Protein AF-A0A2V6HWU2-F1 (afdb_monomer_lite)

Secondary structure (DSSP, 8-state):
-HHHHHHHHHHHHHTHHHHHHHHHHHHHHHHHHHHHS---SS-----S------PPPTT--HHHHHHHHHHHHHHHHHSTT-------SS--TT--

Foldseek 3Di:
DVVVVVVVVVVCVVVVVVVVVVVVVVVVVVVVVVVVDPPDPDDPDDPLDDDDDDDDDPPDDLVNQVVVQVVVVVVLVVDPSRDDDDTDGPDDPVDD

pLDDT: mean 83.56, std 9.84, range [46.03, 97.62]

Structure (mmCIF, N/CA/C/O backbone):
data_AF-A0A2V6HWU2-F1
#
_entry.id   AF-A0A2V6HWU2-F1
#
loop_
_atom_site.group_PDB
_atom_site.id
_atom_site.type_symbol
_atom_site.label_atom_id
_atom_site.label_alt_id
_atom_site.label_comp_id
_atom_site.label_asym_id
_atom_site.label_entity_id
_atom_site.label_seq_id
_atom_site.pdbx_PDB_ins_code
_atom_site.Cartn_x
_atom_site.Cartn_y
_atom_site.Cartn_z
_atom_site.occupancy
_atom_site.B_iso_or_equiv
_atom_site.auth_seq_id
_atom_site.auth_comp_id
_atom_site.auth_asym_id
_atom_site.auth_atom_id
_atom_site.pdbx_PDB_model_num
ATOM 1 N N . ALA A 1 1 ? 39.733 -2.808 -34.079 1.00 58.69 1 ALA A N 1
ATOM 2 C CA . ALA A 1 1 ? 38.632 -2.046 -33.444 1.00 58.69 1 ALA A CA 1
ATOM 3 C C . ALA A 1 1 ? 38.119 -0.898 -34.328 1.00 58.69 1 ALA A C 1
ATOM 5 O O . ALA A 1 1 ? 36.939 -0.906 -34.652 1.00 58.69 1 ALA A O 1
ATOM 6 N N . SER A 1 2 ? 38.978 0.024 -34.794 1.00 67.75 2 SER A N 1
ATOM 7 C CA . SER A 1 2 ? 38.563 1.213 -35.577 1.00 67.75 2 SER A CA 1
ATOM 8 C C . SER A 1 2 ? 37.781 0.899 -36.871 1.00 67.75 2 SER A C 1
ATOM 10 O O . SER A 1 2 ? 36.717 1.462 -37.116 1.00 67.75 2 SER A O 1
ATOM 12 N N . ASN A 1 3 ? 38.226 -0.097 -37.648 1.00 74.88 3 ASN A N 1
ATOM 13 C CA . ASN A 1 3 ? 37.571 -0.465 -38.915 1.00 74.88 3 ASN A CA 1
ATOM 14 C C . ASN A 1 3 ? 36.179 -1.102 -38.728 1.00 74.88 3 ASN A C 1
ATOM 16 O O . ASN A 1 3 ? 35.291 -0.913 -39.555 1.00 74.88 3 ASN A O 1
ATOM 20 N N . ALA A 1 4 ? 35.964 -1.835 -37.630 1.00 77.06 4 ALA A N 1
ATOM 21 C CA . ALA A 1 4 ? 34.669 -2.448 -37.324 1.00 77.06 4 ALA A CA 1
ATOM 22 C C . ALA A 1 4 ? 33.640 -1.398 -36.878 1.00 77.06 4 ALA A C 1
ATOM 24 O O . ALA A 1 4 ? 32.479 -1.453 -37.285 1.00 77.06 4 ALA A O 1
ATOM 25 N N . TYR A 1 5 ? 34.082 -0.407 -36.097 1.00 81.81 5 TYR A N 1
ATOM 26 C CA . TYR A 1 5 ? 33.264 0.738 -35.709 1.00 81.81 5 TYR A CA 1
ATOM 27 C C . TYR A 1 5 ? 32.863 1.572 -36.935 1.00 81.81 5 TYR A C 1
ATOM 29 O O . TYR A 1 5 ? 31.674 1.792 -37.157 1.00 81.81 5 TYR A O 1
ATOM 37 N N . GLY A 1 6 ? 33.824 1.928 -37.799 1.00 84.00 6 GLY A N 1
ATOM 38 C CA . GLY A 1 6 ? 33.564 2.705 -39.018 1.00 84.00 6 GLY A CA 1
ATOM 39 C C . GLY A 1 6 ? 32.591 2.023 -39.987 1.00 84.00 6 GLY A C 1
ATOM 40 O O . GLY A 1 6 ? 31.651 2.658 -40.464 1.00 84.00 6 GLY A O 1
ATOM 41 N N . ASN A 1 7 ? 32.739 0.713 -40.212 1.00 84.75 7 ASN A N 1
ATOM 42 C CA . ASN A 1 7 ? 31.802 -0.043 -41.053 1.00 84.75 7 ASN A CA 1
ATOM 43 C C . ASN A 1 7 ? 30.396 -0.140 -40.448 1.00 84.75 7 ASN A C 1
ATOM 45 O O . ASN A 1 7 ? 29.407 -0.129 -41.184 1.00 84.75 7 ASN A O 1
ATOM 49 N N . SER A 1 8 ? 30.297 -0.234 -39.121 1.00 82.75 8 SER A N 1
ATOM 50 C CA . SER A 1 8 ? 29.008 -0.284 -38.423 1.00 82.75 8 SER A CA 1
ATOM 51 C C . SER A 1 8 ? 28.294 1.062 -38.521 1.00 82.75 8 SER A C 1
ATOM 53 O O . SER A 1 8 ? 27.141 1.114 -38.941 1.00 82.75 8 SER A O 1
ATOM 55 N N . VAL A 1 9 ? 29.003 2.162 -38.256 1.00 85.31 9 VAL A N 1
ATOM 56 C CA . VAL A 1 9 ? 28.467 3.524 -38.389 1.00 85.31 9 VAL A CA 1
ATOM 57 C C . VAL A 1 9 ? 28.073 3.820 -39.839 1.00 85.31 9 VAL A C 1
ATOM 59 O O . VAL A 1 9 ? 26.966 4.292 -40.083 1.00 85.31 9 VAL A O 1
ATOM 62 N N . GLY A 1 10 ? 28.908 3.465 -40.821 1.00 85.44 10 GLY A N 1
ATOM 63 C CA . GLY A 1 10 ? 28.601 3.675 -42.241 1.00 85.44 10 GLY A CA 1
ATOM 64 C C . GLY A 1 10 ? 27.353 2.921 -42.722 1.00 85.44 10 GLY A C 1
ATOM 65 O O . GLY A 1 10 ? 26.581 3.449 -43.526 1.00 85.44 10 GLY A O 1
ATOM 66 N N . ARG A 1 11 ? 27.106 1.708 -42.205 1.00 85.62 11 ARG A N 1
ATOM 67 C CA . ARG A 1 11 ? 25.858 0.963 -42.459 1.00 85.62 11 ARG A CA 1
ATOM 68 C C . ARG A 1 11 ? 24.651 1.617 -41.798 1.00 85.62 11 ARG A C 1
ATOM 70 O O . ARG A 1 11 ? 23.608 1.713 -42.437 1.00 85.62 11 ARG A O 1
ATOM 77 N N . LEU A 1 12 ? 24.800 2.084 -40.560 1.00 83.06 12 LEU A N 1
ATOM 78 C CA . LEU A 1 12 ? 23.724 2.761 -39.840 1.00 83.06 12 LEU A CA 1
ATOM 79 C C . LEU A 1 12 ? 23.323 4.068 -40.540 1.00 83.06 12 LEU A C 1
ATOM 81 O O . LEU A 1 12 ? 22.140 4.299 -40.759 1.00 83.06 12 LEU A O 1
ATOM 85 N N . VAL A 1 13 ? 24.286 4.864 -41.011 1.00 86.81 13 VAL A N 1
ATOM 86 C CA . VAL A 1 13 ? 24.010 6.094 -41.779 1.00 86.81 13 VAL A CA 1
ATOM 87 C C . VAL A 1 13 ? 23.234 5.794 -43.065 1.00 86.81 13 VAL A C 1
ATOM 89 O O . VAL A 1 13 ? 22.312 6.523 -43.421 1.00 86.81 13 VAL A O 1
ATOM 92 N N . ARG A 1 14 ? 23.537 4.683 -43.745 1.00 89.06 14 ARG A N 1
ATOM 93 C CA . ARG A 1 14 ? 22.810 4.276 -44.959 1.00 89.06 14 ARG A CA 1
ATOM 94 C C . ARG A 1 14 ? 21.371 3.817 -44.675 1.00 89.06 14 ARG A C 1
ATOM 96 O O . ARG A 1 14 ? 20.536 3.865 -45.570 1.00 89.06 14 ARG A O 1
ATOM 103 N N . LEU A 1 15 ? 21.082 3.404 -43.440 1.00 92.31 15 LEU A N 1
ATOM 104 C CA . LEU A 1 15 ? 19.758 2.998 -42.954 1.00 92.31 15 LEU A CA 1
ATOM 105 C C . LEU A 1 15 ? 19.125 4.062 -42.039 1.00 92.31 15 LEU A C 1
ATOM 107 O O . LEU A 1 15 ? 18.218 3.746 -41.269 1.00 92.31 15 LEU A O 1
ATOM 111 N N . ALA A 1 16 ? 19.578 5.319 -42.122 1.00 89.00 16 ALA A N 1
ATOM 112 C CA . ALA A 1 16 ? 19.194 6.390 -41.202 1.00 89.00 16 ALA A CA 1
ATOM 113 C C . ALA A 1 16 ? 17.673 6.555 -41.044 1.00 89.00 16 ALA A C 1
ATOM 115 O O . ALA A 1 16 ? 17.198 6.748 -39.930 1.00 89.00 16 ALA A O 1
ATOM 116 N N . VAL A 1 17 ? 16.900 6.406 -42.127 1.00 92.62 17 VAL A N 1
ATOM 117 C CA . VAL A 1 17 ? 15.429 6.484 -42.079 1.00 92.62 17 VAL A CA 1
ATOM 118 C C . VAL A 1 17 ? 14.830 5.365 -41.220 1.00 92.62 17 VAL A C 1
ATOM 120 O O . VAL A 1 17 ? 13.967 5.624 -40.388 1.00 92.62 17 VAL A O 1
ATOM 123 N N . ILE A 1 18 ? 15.317 4.128 -41.361 1.00 94.06 18 ILE A N 1
ATOM 124 C CA . ILE A 1 18 ? 14.847 2.979 -40.570 1.00 94.06 18 ILE A CA 1
ATOM 125 C C . ILE A 1 18 ? 15.201 3.173 -39.093 1.00 94.06 18 ILE A C 1
ATOM 127 O O . ILE A 1 18 ? 14.372 2.945 -38.215 1.00 94.06 18 ILE A O 1
ATOM 131 N N . ILE A 1 19 ? 16.415 3.649 -38.814 1.00 93.75 19 ILE A N 1
ATOM 132 C CA . ILE A 1 19 ? 16.871 3.931 -37.447 1.00 93.75 19 ILE A CA 1
ATOM 133 C C . ILE A 1 19 ? 16.034 5.041 -36.810 1.00 93.75 19 ILE A C 1
ATOM 135 O O . ILE A 1 19 ? 15.696 4.941 -35.632 1.00 93.75 19 ILE A O 1
ATOM 139 N N . LEU A 1 20 ? 15.651 6.064 -37.578 1.00 94.81 20 LEU A N 1
ATOM 140 C CA . LEU A 1 20 ? 14.795 7.144 -37.095 1.00 94.81 20 LEU A CA 1
ATOM 141 C C . LEU A 1 20 ? 13.408 6.630 -36.687 1.00 94.81 20 LEU A C 1
ATOM 143 O O . LEU A 1 20 ? 12.906 7.018 -35.635 1.00 94.81 20 LEU A O 1
ATOM 147 N N . PHE A 1 21 ? 12.813 5.720 -37.465 1.00 96.44 21 PHE A N 1
ATOM 148 C CA . PHE A 1 21 ? 11.542 5.086 -37.097 1.00 96.44 21 PHE A CA 1
ATOM 149 C C . PHE A 1 21 ? 11.662 4.221 -35.842 1.00 96.44 21 PHE A C 1
ATOM 151 O O . PHE A 1 21 ? 10.793 4.286 -34.975 1.00 96.44 21 PHE A O 1
ATOM 158 N N . ILE A 1 22 ? 12.746 3.453 -35.710 1.00 95.81 22 ILE A N 1
ATOM 159 C CA . ILE A 1 22 ? 13.014 2.671 -34.495 1.00 95.81 22 ILE A CA 1
ATOM 160 C C . ILE A 1 22 ? 13.142 3.608 -33.289 1.00 95.81 22 ILE A C 1
ATOM 162 O O . ILE A 1 22 ? 12.516 3.372 -32.259 1.00 95.81 22 ILE A O 1
ATOM 166 N N . TYR A 1 23 ? 13.896 4.700 -33.424 1.00 95.69 23 TYR A N 1
ATOM 167 C CA . TYR A 1 23 ? 14.068 5.691 -32.366 1.00 95.69 23 TYR A CA 1
ATOM 168 C C . TYR A 1 23 ? 12.740 6.351 -31.969 1.00 95.69 23 TYR A C 1
ATOM 170 O O . TYR A 1 23 ? 12.415 6.417 -30.784 1.00 95.69 23 TYR A O 1
ATOM 178 N N . ALA A 1 24 ? 11.927 6.762 -32.945 1.00 97.12 24 ALA A N 1
ATOM 179 C CA . ALA A 1 24 ? 10.590 7.295 -32.695 1.00 97.12 24 ALA A CA 1
ATOM 180 C C . ALA A 1 24 ? 9.682 6.266 -31.995 1.00 97.12 24 ALA A C 1
ATOM 182 O O . ALA A 1 24 ? 8.947 6.620 -31.074 1.00 97.12 24 ALA A O 1
ATOM 183 N N . GLY A 1 25 ? 9.776 4.988 -32.374 1.00 97.38 25 GLY A N 1
ATOM 184 C CA . GLY A 1 25 ? 9.081 3.889 -31.703 1.00 97.38 25 GLY A CA 1
ATOM 185 C C . GLY A 1 25 ? 9.497 3.734 -30.240 1.00 97.38 25 GLY A C 1
ATOM 186 O O . GLY A 1 25 ? 8.637 3.627 -29.369 1.00 97.38 25 GLY A O 1
ATOM 187 N N . LEU A 1 26 ? 10.798 3.801 -29.942 1.00 97.62 26 LEU A N 1
ATOM 188 C CA . LEU A 1 26 ? 11.315 3.751 -28.569 1.00 97.62 26 LEU A CA 1
ATOM 189 C C . LEU A 1 26 ? 10.832 4.942 -27.726 1.00 97.62 26 LEU A C 1
ATOM 191 O O . LEU A 1 26 ? 10.449 4.759 -26.568 1.00 97.62 26 LEU A O 1
ATOM 195 N N . LEU A 1 27 ? 10.788 6.146 -28.305 1.00 97.31 27 LEU A N 1
ATOM 196 C CA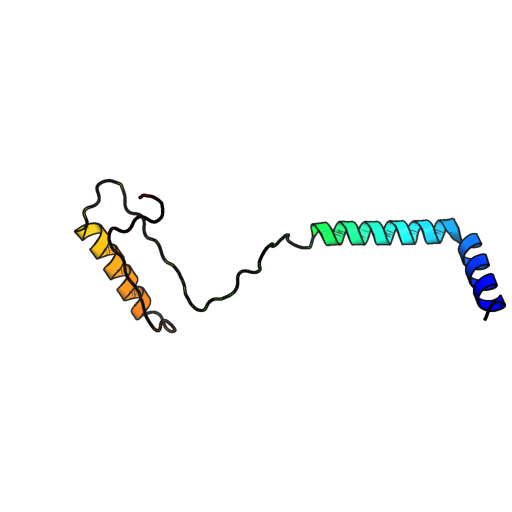 . LEU A 1 27 ? 10.209 7.322 -27.648 1.00 97.31 27 LEU A CA 1
ATOM 197 C C . LEU A 1 27 ? 8.706 7.145 -27.392 1.00 97.31 27 LEU A C 1
ATOM 199 O O . LEU A 1 27 ? 8.225 7.472 -26.308 1.00 97.31 27 LEU A O 1
ATOM 203 N N . GLY A 1 28 ? 7.974 6.578 -28.354 1.00 96.31 28 GLY A N 1
ATOM 204 C CA . GLY A 1 28 ? 6.557 6.250 -28.204 1.00 96.31 28 GLY A CA 1
ATOM 205 C C . GLY A 1 28 ? 6.302 5.243 -27.080 1.00 96.31 28 GLY A C 1
ATOM 206 O O . GLY A 1 28 ? 5.437 5.475 -26.237 1.00 96.31 28 GLY A O 1
ATOM 207 N N . LEU A 1 29 ? 7.093 4.167 -27.013 1.00 96.12 29 LEU A N 1
ATOM 208 C CA . LEU A 1 29 ? 7.026 3.171 -25.937 1.00 96.12 29 LEU A CA 1
ATOM 209 C C . LEU A 1 29 ? 7.358 3.779 -24.574 1.00 96.12 29 LEU A C 1
ATOM 211 O O . LEU A 1 29 ? 6.683 3.489 -23.590 1.00 96.12 29 LEU A O 1
ATOM 215 N N . THR A 1 30 ? 8.353 4.664 -24.526 1.00 94.12 30 THR A N 1
ATOM 216 C CA . THR A 1 30 ? 8.704 5.409 -23.314 1.00 94.12 30 THR A CA 1
ATOM 217 C C . THR A 1 30 ? 7.519 6.258 -22.852 1.00 94.12 30 THR A C 1
ATOM 219 O O . THR A 1 30 ? 7.082 6.137 -21.710 1.00 94.12 30 THR A O 1
ATOM 222 N N . GLY A 1 31 ? 6.931 7.055 -23.751 1.00 93.06 31 GLY A N 1
ATOM 223 C CA . GLY A 1 31 ? 5.754 7.874 -23.451 1.0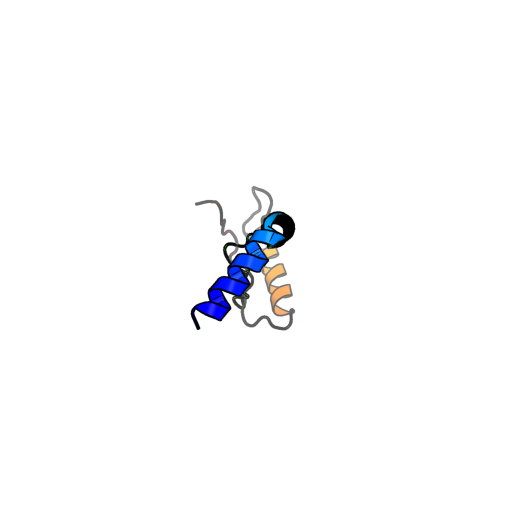0 93.06 31 GLY A CA 1
ATOM 224 C C . GLY A 1 31 ? 4.533 7.054 -23.022 1.00 93.06 31 GLY A C 1
ATOM 225 O O . GLY A 1 31 ? 3.790 7.473 -22.137 1.00 93.06 31 GLY A O 1
ATOM 226 N N . LEU A 1 32 ? 4.341 5.865 -23.600 1.00 93.31 32 LEU A N 1
ATOM 227 C CA . LEU A 1 32 ? 3.304 4.925 -23.173 1.00 93.31 32 LEU A CA 1
ATOM 228 C C . LEU A 1 32 ? 3.583 4.383 -21.763 1.00 93.31 32 LEU A C 1
ATOM 230 O O . LEU A 1 32 ? 2.669 4.334 -20.944 1.00 93.31 32 LEU A O 1
ATOM 234 N N . GLY A 1 33 ? 4.836 4.043 -21.456 1.00 90.06 33 GLY A N 1
ATOM 235 C CA . GLY A 1 33 ? 5.260 3.620 -20.121 1.00 90.06 33 GLY A CA 1
ATOM 236 C C . GLY A 1 33 ? 4.923 4.660 -19.053 1.00 90.06 33 GLY A C 1
ATOM 237 O O . GLY A 1 33 ? 4.328 4.318 -18.036 1.00 90.06 33 GLY A O 1
ATOM 238 N N . PHE A 1 34 ? 5.177 5.941 -19.330 1.00 87.31 34 PHE A N 1
ATOM 239 C CA . PHE A 1 34 ? 4.799 7.040 -18.433 1.00 87.31 34 PHE A CA 1
ATOM 240 C C . PHE A 1 34 ? 3.283 7.185 -18.216 1.00 87.31 34 PHE A C 1
ATOM 242 O O . PHE A 1 34 ? 2.877 7.705 -17.182 1.00 87.31 34 PHE A O 1
ATOM 249 N N . LYS A 1 35 ? 2.439 6.736 -19.156 1.00 85.25 35 LYS A N 1
ATOM 250 C CA . LYS A 1 35 ? 0.974 6.725 -18.980 1.00 85.25 35 LYS A CA 1
ATOM 251 C C . LYS A 1 35 ? 0.474 5.513 -18.199 1.00 85.25 35 LYS A C 1
ATOM 253 O O . LYS A 1 35 ? -0.533 5.618 -17.509 1.00 85.25 35 LYS A O 1
ATOM 258 N N . ILE A 1 36 ? 1.125 4.362 -18.370 1.00 86.88 36 ILE A N 1
ATOM 259 C CA . ILE A 1 36 ? 0.706 3.102 -17.745 1.00 86.88 36 ILE A CA 1
ATOM 260 C C . ILE A 1 36 ? 1.139 3.051 -16.283 1.00 86.88 36 ILE A C 1
ATOM 262 O O . ILE A 1 36 ? 0.397 2.528 -15.457 1.00 86.88 36 ILE A O 1
ATOM 266 N N . VAL A 1 37 ? 2.325 3.573 -15.962 1.00 82.50 37 VAL A N 1
ATOM 267 C CA . VAL A 1 37 ? 2.840 3.569 -14.592 1.00 82.50 37 VAL A CA 1
ATOM 268 C C . VAL A 1 37 ? 1.997 4.528 -13.744 1.00 82.50 37 VAL A C 1
ATOM 270 O O . VAL A 1 37 ? 2.043 5.738 -13.975 1.00 82.50 37 VAL A O 1
ATOM 273 N N . PRO A 1 38 ? 1.234 4.025 -12.756 1.00 77.56 38 PRO A N 1
ATOM 274 C CA . PRO A 1 38 ? 0.472 4.885 -11.868 1.00 77.56 38 PRO A CA 1
ATOM 275 C C . PRO A 1 38 ? 1.441 5.759 -11.072 1.00 77.56 38 PRO A C 1
ATOM 277 O O . PRO A 1 38 ? 2.375 5.255 -10.446 1.00 77.56 38 PRO A O 1
ATOM 280 N N . GLY A 1 39 ? 1.226 7.073 -11.093 1.00 71.38 39 GLY A N 1
ATOM 281 C CA . GLY A 1 39 ? 1.989 8.011 -10.276 1.00 71.38 39 GLY A CA 1
ATOM 282 C C . GLY A 1 39 ? 1.650 7.824 -8.798 1.00 71.38 39 GLY A C 1
ATOM 283 O O . GLY A 1 39 ? 0.711 8.435 -8.299 1.00 71.38 39 GLY A O 1
ATOM 284 N N . GLY A 1 40 ? 2.395 6.967 -8.103 1.00 68.25 40 GLY A N 1
ATOM 285 C CA . GLY A 1 40 ? 2.291 6.774 -6.658 1.00 68.25 40 GLY A CA 1
ATOM 286 C C . GLY A 1 40 ? 3.503 7.372 -5.955 1.00 68.25 40 GLY A C 1
ATOM 287 O O . GLY A 1 40 ? 4.608 6.865 -6.112 1.00 68.25 40 GLY A O 1
ATOM 288 N N . PHE A 1 41 ? 3.309 8.441 -5.175 1.00 65.12 41 PHE A N 1
ATOM 289 C CA . PHE A 1 41 ? 4.389 9.060 -4.389 1.00 65.12 41 PHE A CA 1
ATOM 290 C C . PHE A 1 41 ? 4.895 8.127 -3.276 1.00 65.12 41 PHE A C 1
ATOM 292 O O . PHE A 1 41 ? 6.080 8.123 -2.958 1.00 65.12 41 PHE A O 1
ATOM 299 N N . LEU A 1 42 ? 4.008 7.296 -2.721 1.00 68.88 42 LEU A N 1
ATOM 300 C CA . LEU A 1 42 ? 4.329 6.279 -1.725 1.00 68.88 42 LEU A CA 1
ATOM 301 C C . LEU A 1 42 ? 3.417 5.062 -1.946 1.00 68.88 42 LEU A C 1
ATOM 303 O O . LEU A 1 42 ? 2.199 5.247 -2.009 1.00 68.88 42 LEU A O 1
ATOM 307 N N . PRO A 1 43 ? 3.949 3.828 -2.054 1.00 64.31 43 PRO A N 1
ATOM 308 C CA . PRO A 1 43 ? 3.103 2.644 -1.991 1.00 64.31 43 PRO A CA 1
ATOM 309 C C . PRO A 1 43 ? 2.404 2.621 -0.629 1.00 64.31 43 PRO A C 1
ATOM 311 O O . PRO A 1 43 ? 3.016 2.949 0.391 1.00 64.31 43 PRO A O 1
ATOM 314 N N . THR A 1 44 ? 1.126 2.244 -0.600 1.00 69.88 44 THR A N 1
ATOM 315 C CA . THR A 1 44 ? 0.412 2.000 0.656 1.00 69.88 44 THR A CA 1
ATOM 316 C C . THR A 1 44 ? 1.116 0.855 1.378 1.00 69.88 44 THR A C 1
ATOM 318 O O . THR A 1 44 ? 0.935 -0.310 1.028 1.00 69.88 44 THR A O 1
ATOM 321 N N . GLN A 1 45 ? 1.989 1.185 2.328 1.00 69.06 45 GLN A N 1
ATOM 322 C CA . GLN A 1 45 ? 2.637 0.185 3.162 1.00 69.06 45 GLN A CA 1
ATOM 323 C C . GLN A 1 45 ? 1.625 -0.364 4.153 1.00 69.06 45 GLN A C 1
ATOM 325 O O . GLN A 1 45 ? 0.966 0.402 4.860 1.00 69.06 45 GLN A O 1
ATOM 330 N N . ASP A 1 46 ? 1.556 -1.688 4.231 1.00 80.50 46 ASP A N 1
ATOM 331 C CA . ASP A 1 46 ? 0.925 -2.353 5.356 1.00 80.50 46 ASP A CA 1
ATOM 332 C C . ASP A 1 46 ? 1.758 -2.060 6.608 1.00 80.50 46 ASP A C 1
ATOM 334 O O . ASP A 1 46 ? 2.912 -2.478 6.729 1.00 80.50 46 ASP A O 1
ATOM 338 N N . ARG A 1 47 ? 1.193 -1.254 7.506 1.00 75.31 47 ARG A N 1
ATOM 339 C CA . ARG A 1 47 ? 1.821 -0.887 8.779 1.00 75.31 47 ARG A CA 1
ATOM 340 C C . ARG A 1 47 ? 1.410 -1.819 9.920 1.00 75.31 47 ARG A C 1
ATOM 342 O O . ARG A 1 47 ? 1.813 -1.579 11.055 1.00 75.31 47 ARG A O 1
ATOM 349 N N . GLY A 1 48 ? 0.598 -2.842 9.645 1.00 81.44 48 GLY A N 1
ATOM 350 C CA . GLY A 1 48 ? 0.091 -3.773 10.650 1.00 81.44 48 GLY A CA 1
ATOM 351 C C . GLY A 1 48 ? -0.953 -3.172 11.595 1.00 81.44 48 GLY A C 1
ATOM 352 O O . GLY A 1 48 ? -1.238 -3.762 12.633 1.00 81.44 48 GLY A O 1
ATOM 353 N N . TYR A 1 49 ? -1.517 -2.003 11.269 1.00 83.94 49 TYR A N 1
ATOM 354 C CA . TYR A 1 49 ? -2.618 -1.398 12.016 1.00 83.94 49 TYR A C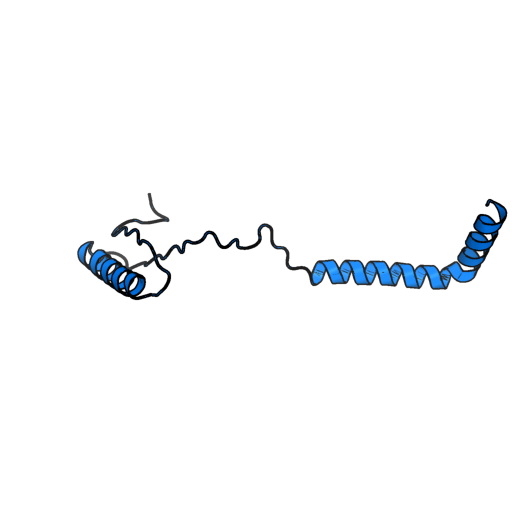A 1
ATOM 355 C C . TYR A 1 49 ? -3.638 -0.753 11.075 1.00 83.94 49 TYR A C 1
ATOM 357 O O . TYR A 1 49 ? -3.291 -0.233 10.013 1.00 83.94 49 TYR A O 1
ATOM 365 N N . ALA A 1 50 ? -4.899 -0.756 11.499 1.00 83.75 50 ALA A N 1
ATOM 366 C CA . ALA A 1 50 ? -5.996 -0.081 10.822 1.00 83.75 50 ALA A CA 1
ATOM 367 C C . ALA A 1 50 ? -6.520 1.061 11.699 1.00 83.75 50 ALA A C 1
ATOM 369 O O . ALA A 1 50 ? -6.627 0.917 12.916 1.00 83.75 50 ALA A O 1
ATOM 370 N N . ILE A 1 51 ? -6.849 2.193 11.077 1.00 86.00 51 ILE A N 1
ATOM 371 C CA . ILE A 1 51 ? -7.516 3.316 11.743 1.00 86.00 51 ILE A CA 1
ATOM 372 C C . ILE A 1 51 ? -8.968 3.315 11.281 1.00 86.00 51 ILE A C 1
ATOM 374 O O . ILE A 1 51 ? -9.238 3.378 10.082 1.00 86.00 51 ILE A O 1
ATOM 378 N N . VAL A 1 52 ? -9.895 3.257 12.234 1.00 85.19 52 VAL A N 1
ATOM 379 C CA . VAL A 1 52 ? -11.336 3.313 11.978 1.00 85.19 52 VAL A CA 1
ATOM 380 C C . VAL A 1 52 ? -11.884 4.580 12.618 1.00 85.19 52 VAL A C 1
ATOM 382 O O . VAL A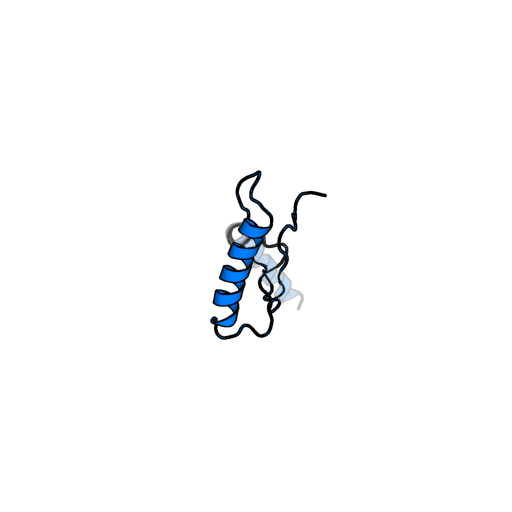 1 52 ? -11.618 4.851 13.785 1.00 85.19 52 VAL A O 1
ATOM 385 N N . PHE A 1 53 ? -12.646 5.358 11.852 1.00 86.31 53 PHE A N 1
ATOM 386 C CA . PHE A 1 53 ? -13.290 6.579 12.323 1.00 86.31 53 PHE A CA 1
ATOM 387 C C . PHE A 1 53 ? -14.797 6.495 12.091 1.00 86.31 53 PHE A C 1
ATOM 389 O O . PHE A 1 53 ? -15.240 6.120 11.005 1.00 86.31 53 PHE A O 1
ATOM 396 N N . ALA A 1 54 ? -15.578 6.851 13.110 1.00 84.00 54 ALA A N 1
ATOM 397 C CA . ALA A 1 54 ? -17.031 6.913 13.041 1.00 84.00 54 ALA A CA 1
ATOM 398 C C . ALA A 1 54 ? -17.486 8.341 13.345 1.00 84.00 54 ALA A C 1
ATOM 400 O O . ALA A 1 54 ? -17.299 8.833 14.456 1.00 84.00 54 ALA A O 1
ATOM 401 N N . GLN A 1 55 ? -18.095 8.995 12.358 1.00 86.31 55 GLN A N 1
ATOM 402 C CA . GLN A 1 55 ? -18.678 10.322 12.526 1.00 86.31 55 GLN A CA 1
ATOM 403 C C . GLN A 1 55 ? -20.182 10.198 12.736 1.00 86.31 55 GLN A C 1
ATOM 405 O O . GLN A 1 55 ? -20.894 9.645 11.896 1.00 86.31 55 GLN A O 1
ATOM 410 N N . LEU A 1 56 ? -20.661 10.702 13.870 1.00 85.50 56 LEU A N 1
ATOM 411 C CA . LEU A 1 56 ? -22.085 10.793 14.167 1.00 85.50 56 LEU A CA 1
ATOM 412 C C . LEU A 1 56 ? -22.628 12.173 13.749 1.00 85.50 56 LEU A C 1
ATOM 414 O O . LEU A 1 56 ? -21.843 13.112 13.612 1.00 85.50 56 LEU A O 1
ATOM 418 N N . PRO A 1 57 ? -23.955 12.312 13.558 1.00 84.81 57 PRO A N 1
ATOM 419 C CA . PRO A 1 57 ? -24.583 13.609 13.324 1.00 84.81 57 PRO A CA 1
ATOM 420 C C . PRO A 1 57 ? -24.298 14.611 14.448 1.00 84.81 57 PRO A C 1
ATOM 422 O O . PRO A 1 57 ? -24.125 14.217 15.609 1.00 84.81 57 PRO A O 1
ATOM 425 N N . ASP A 1 58 ? -24.328 15.899 14.102 1.00 78.38 58 ASP A N 1
ATOM 426 C CA . ASP A 1 58 ? -24.161 16.998 15.053 1.00 78.38 58 ASP A CA 1
ATOM 427 C C . ASP A 1 58 ? -25.141 16.881 16.233 1.00 78.38 58 ASP A C 1
ATOM 429 O O . ASP A 1 58 ? -26.261 16.386 16.095 1.00 78.38 58 ASP A O 1
ATOM 433 N N . ALA A 1 59 ? -24.701 17.333 17.411 1.00 79.69 59 ALA A N 1
ATOM 434 C CA . ALA A 1 59 ? -25.428 17.230 18.682 1.00 79.69 59 ALA A CA 1
ATOM 435 C C . ALA A 1 59 ? -25.707 15.793 19.187 1.00 79.69 59 ALA A C 1
ATOM 437 O O . ALA A 1 59 ? -26.528 15.600 20.086 1.00 79.69 59 ALA A O 1
ATOM 438 N N . SER A 1 60 ? -25.007 14.776 18.673 1.00 82.75 60 SER A N 1
ATOM 439 C CA . SER A 1 60 ? -24.990 13.452 19.309 1.00 82.75 60 SER A CA 1
ATOM 440 C C . SER A 1 60 ? -24.352 13.525 20.700 1.00 82.75 60 SER A C 1
ATOM 442 O O . SER A 1 60 ? -23.293 14.125 20.873 1.00 82.75 60 SER A O 1
ATOM 444 N N . SER A 1 61 ? -24.980 12.904 21.703 1.00 85.94 61 SER A N 1
ATOM 445 C CA . SER A 1 61 ? -24.417 12.854 23.055 1.00 85.94 61 SER A CA 1
ATOM 446 C C . SER A 1 61 ? -23.135 12.014 23.113 1.00 85.94 61 SER A C 1
ATOM 448 O O . SER A 1 61 ? -22.892 11.146 22.263 1.00 85.94 61 SER A O 1
ATOM 450 N N . LEU A 1 62 ? -22.326 12.234 24.154 1.00 83.94 62 LEU A N 1
ATOM 451 C CA . LEU A 1 62 ? -21.152 11.402 24.416 1.00 83.94 62 LEU A CA 1
ATOM 452 C C . LEU A 1 62 ? -21.553 9.927 24.567 1.00 83.94 62 LEU A C 1
ATOM 454 O O . LEU A 1 62 ? -20.945 9.076 23.928 1.00 83.94 62 LEU A O 1
ATOM 458 N N . ASP A 1 63 ? -22.645 9.642 25.282 1.00 86.00 63 ASP A N 1
ATOM 459 C CA . ASP A 1 63 ? -23.174 8.280 25.459 1.00 86.00 63 ASP A CA 1
ATOM 460 C C . ASP A 1 63 ? -23.530 7.605 24.126 1.00 86.00 63 ASP A C 1
ATOM 462 O O . ASP A 1 63 ? -23.285 6.415 23.927 1.00 86.00 63 ASP A O 1
ATOM 466 N N . ARG A 1 64 ? -24.084 8.364 23.169 1.00 86.06 64 ARG A N 1
ATOM 467 C CA . ARG A 1 64 ? -24.401 7.863 21.821 1.00 86.06 64 ARG A CA 1
ATOM 468 C C . ARG A 1 64 ? -23.143 7.529 21.033 1.00 86.06 64 ARG A C 1
ATOM 470 O O . ARG A 1 64 ? -23.131 6.535 20.311 1.00 86.06 64 ARG A O 1
ATOM 477 N N . THR A 1 65 ? -22.112 8.355 21.165 1.00 87.56 65 THR A N 1
ATOM 478 C CA . THR A 1 65 ? -20.821 8.135 20.509 1.00 87.56 65 THR A CA 1
ATOM 479 C C . THR A 1 65 ? -20.104 6.938 21.127 1.00 87.56 65 THR A C 1
ATOM 481 O O . THR A 1 65 ? -19.642 6.070 20.391 1.00 87.56 65 THR A O 1
ATOM 484 N N . GLN A 1 66 ? -20.104 6.828 22.459 1.00 88.12 66 GLN A N 1
ATOM 485 C CA . GLN A 1 66 ? -19.534 5.695 23.187 1.00 88.12 66 GLN A CA 1
ATOM 486 C C . GLN A 1 66 ? -20.204 4.380 22.779 1.00 88.12 66 GLN A C 1
ATOM 488 O O . GLN A 1 66 ? -19.512 3.449 22.392 1.00 88.12 66 GLN A O 1
ATOM 493 N N . ALA A 1 67 ? -21.539 4.329 22.720 1.00 89.06 67 ALA A N 1
ATOM 494 C CA . ALA A 1 67 ? -22.254 3.119 22.308 1.00 89.06 67 ALA A CA 1
ATOM 495 C C . ALA A 1 67 ? -21.890 2.643 20.885 1.00 89.06 67 ALA A C 1
ATOM 497 O O . ALA A 1 67 ? -21.931 1.446 20.589 1.00 89.06 67 ALA A O 1
ATOM 498 N N . VAL A 1 68 ? -21.550 3.569 19.980 1.00 89.44 68 VAL A N 1
ATOM 499 C CA . VAL A 1 68 ? -21.071 3.225 18.632 1.00 89.44 68 VAL A CA 1
ATOM 500 C C . VAL A 1 68 ? -19.633 2.714 18.676 1.00 89.44 68 VAL A C 1
ATOM 502 O O . VAL A 1 68 ? -19.342 1.709 18.027 1.00 89.44 68 VAL A O 1
ATOM 505 N N . VAL A 1 69 ? -18.757 3.360 19.450 1.00 89.69 69 VAL A N 1
ATOM 506 C CA . VAL A 1 69 ? -17.366 2.922 19.648 1.00 89.69 69 VAL A CA 1
ATOM 507 C C . VAL A 1 69 ? -17.320 1.524 20.270 1.00 89.69 69 VAL A C 1
ATOM 509 O O . VAL A 1 69 ? -16.668 0.648 19.706 1.00 89.69 69 VAL A O 1
ATOM 512 N N . ASP A 1 70 ? -18.116 1.262 21.309 1.00 89.69 70 ASP A N 1
ATOM 513 C CA . ASP A 1 70 ? -18.224 -0.050 21.964 1.00 89.69 70 ASP A CA 1
ATOM 514 C C . ASP A 1 70 ? -18.655 -1.140 20.974 1.00 89.69 70 ASP A C 1
ATOM 516 O O . ASP A 1 70 ? -18.135 -2.259 20.964 1.00 89.69 70 ASP A O 1
ATOM 520 N N . LYS A 1 71 ? -19.609 -0.816 20.091 1.00 90.12 71 LYS A N 1
ATOM 521 C CA . LYS A 1 71 ? -20.072 -1.745 19.058 1.00 90.12 71 LYS A CA 1
ATOM 522 C C . LYS A 1 71 ? -18.968 -2.059 18.047 1.00 90.12 71 LYS A C 1
ATOM 524 O O . LYS A 1 71 ? -18.830 -3.214 17.647 1.00 90.12 71 LYS A O 1
ATOM 529 N N . ILE A 1 72 ? -18.206 -1.051 17.624 1.00 89.75 72 ILE A N 1
ATOM 530 C CA . ILE A 1 72 ? -17.078 -1.221 16.697 1.00 89.75 72 ILE A CA 1
ATOM 531 C C . ILE A 1 72 ? -15.978 -2.053 17.358 1.00 89.75 72 ILE A C 1
ATOM 533 O O . ILE A 1 72 ? -15.476 -2.990 16.739 1.00 89.75 72 ILE A O 1
ATOM 537 N N . SER A 1 73 ? -15.658 -1.762 18.618 1.00 88.62 73 SER A N 1
ATOM 538 C CA . SER A 1 73 ? -14.674 -2.505 19.402 1.00 88.62 73 SER A CA 1
ATOM 539 C C . SER A 1 73 ? -15.033 -3.978 19.536 1.00 88.62 73 SER A C 1
ATOM 541 O O . SER A 1 73 ? -14.212 -4.847 19.243 1.00 88.62 73 SER A O 1
ATOM 543 N N . LYS A 1 74 ? -16.292 -4.281 19.869 1.00 90.31 74 LYS A N 1
ATOM 544 C CA . LYS A 1 74 ? -16.768 -5.663 19.956 1.00 90.31 74 LYS A CA 1
ATOM 545 C C . LYS A 1 74 ? -16.546 -6.427 18.648 1.00 90.31 74 LYS A C 1
ATOM 547 O O . LYS A 1 74 ? -16.028 -7.539 18.671 1.00 90.31 74 LYS A O 1
ATOM 552 N N . ILE A 1 75 ? -16.893 -5.819 17.513 1.00 89.44 75 ILE A N 1
ATOM 553 C CA . ILE A 1 75 ? -16.687 -6.428 16.190 1.00 89.44 75 ILE A CA 1
ATOM 554 C C . ILE A 1 75 ? -15.190 -6.622 15.911 1.00 89.44 75 ILE A C 1
ATOM 556 O O . ILE A 1 75 ? -14.789 -7.664 15.393 1.00 89.44 75 ILE A O 1
ATOM 560 N N . ALA A 1 76 ? -14.354 -5.645 16.268 1.00 88.69 76 ALA A N 1
ATOM 561 C CA . ALA A 1 76 ? -12.909 -5.741 16.098 1.00 88.69 76 ALA A CA 1
ATOM 562 C C . ALA A 1 76 ? -12.313 -6.884 16.942 1.00 88.69 76 ALA A C 1
ATOM 564 O O . ALA A 1 76 ? -11.531 -7.679 16.432 1.00 88.69 76 ALA A O 1
ATOM 565 N N . HIS A 1 77 ? -12.736 -7.048 18.193 1.00 87.75 77 HIS A N 1
ATOM 566 C CA . HIS A 1 77 ? -12.283 -8.157 19.038 1.00 87.75 77 HIS A CA 1
ATOM 567 C C . HIS A 1 77 ? -12.737 -9.537 18.546 1.00 87.75 77 HIS A C 1
ATOM 569 O O . HIS A 1 77 ? -12.019 -10.517 18.727 1.00 87.75 77 HIS A O 1
ATOM 575 N N . GLU A 1 78 ? -13.906 -9.628 17.911 1.00 90.69 78 GLU A N 1
ATOM 576 C CA . GLU A 1 78 ? -14.390 -10.866 17.286 1.00 90.69 78 GLU A CA 1
ATOM 577 C C . GLU A 1 78 ? -13.685 -11.167 15.946 1.00 90.69 78 GLU A C 1
ATOM 579 O O . GLU A 1 78 ? -13.788 -12.281 15.428 1.00 90.69 78 GLU A O 1
ATOM 584 N N . THR A 1 79 ? -12.948 -10.203 15.380 1.00 87.56 79 THR A N 1
ATOM 585 C CA . THR A 1 79 ? -12.257 -10.350 14.094 1.00 87.56 79 THR A CA 1
ATOM 586 C C . THR A 1 79 ? -10.892 -11.035 14.273 1.00 87.56 79 THR A C 1
ATOM 588 O O . THR A 1 79 ? -10.018 -10.504 14.964 1.00 87.56 79 THR A O 1
ATOM 591 N N . PRO A 1 80 ? -10.640 -12.188 13.618 1.00 85.44 80 PRO A N 1
ATOM 592 C CA . PRO A 1 80 ? -9.351 -12.872 13.699 1.00 85.44 80 PRO A CA 1
ATOM 593 C C . PRO A 1 80 ? -8.193 -11.996 13.199 1.00 85.44 80 PRO A C 1
ATOM 595 O O . PRO A 1 80 ? -8.280 -11.399 12.129 1.00 85.44 80 PRO A O 1
ATOM 598 N N . GLY A 1 81 ? -7.084 -11.967 13.944 1.00 81.88 81 GLY A N 1
ATOM 599 C CA . GLY A 1 81 ? -5.871 -11.222 13.576 1.00 81.88 81 GLY A CA 1
ATOM 600 C C . GLY A 1 81 ? -5.728 -9.846 14.234 1.00 81.88 81 GLY A C 1
ATOM 601 O O . GLY A 1 81 ? -4.685 -9.215 14.081 1.00 81.88 81 GLY A O 1
ATOM 602 N N . ILE A 1 82 ? -6.721 -9.398 15.007 1.00 85.62 82 ILE A N 1
ATOM 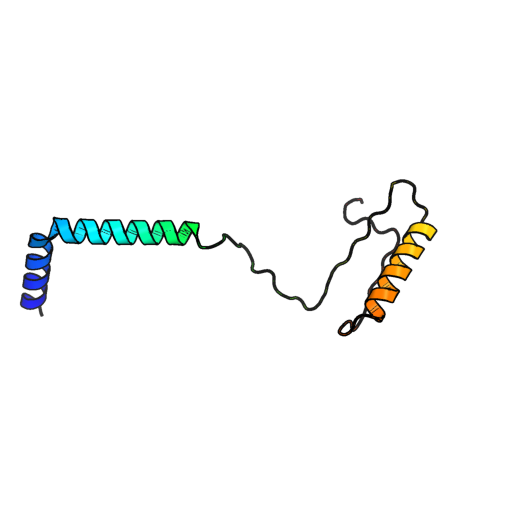603 C CA . ILE A 1 82 ? -6.628 -8.170 15.804 1.00 85.62 82 ILE A CA 1
ATOM 604 C C . ILE A 1 82 ? -6.018 -8.496 17.172 1.00 85.62 82 ILE A C 1
ATOM 606 O O . ILE A 1 82 ? -6.575 -9.273 17.942 1.00 85.62 82 ILE A O 1
ATOM 610 N N . LEU A 1 83 ? -4.850 -7.913 17.467 1.00 82.50 83 LEU A N 1
ATOM 611 C CA . LEU A 1 83 ? -4.153 -8.107 18.746 1.00 82.50 83 LEU A CA 1
ATOM 612 C C . LEU A 1 83 ? -4.667 -7.158 19.829 1.00 82.50 83 LEU A C 1
ATOM 614 O O . LEU A 1 83 ? -4.924 -7.587 20.947 1.00 82.50 83 LEU A O 1
ATOM 618 N N . ASN A 1 84 ? -4.795 -5.872 19.494 1.00 83.50 84 ASN A N 1
ATOM 619 C CA . ASN A 1 84 ? -5.199 -4.813 20.412 1.00 83.50 84 ASN A CA 1
ATOM 620 C C . ASN A 1 84 ? -6.046 -3.777 19.669 1.00 83.50 84 ASN A C 1
ATOM 622 O O . ASN A 1 84 ? -5.806 -3.496 18.493 1.00 83.50 84 ASN A O 1
ATOM 626 N N . THR A 1 85 ? -6.988 -3.174 20.381 1.00 84.31 85 THR A N 1
ATOM 627 C CA . THR A 1 85 ? -7.820 -2.052 19.937 1.00 84.31 85 THR A CA 1
ATOM 628 C C . THR A 1 85 ? -7.553 -0.858 20.854 1.00 84.31 85 THR A C 1
ATOM 630 O O . THR A 1 85 ? -7.272 -1.019 22.041 1.00 84.31 85 THR A O 1
ATOM 633 N N . VAL A 1 86 ? -7.579 0.354 20.301 1.00 84.44 86 VAL A N 1
ATOM 634 C CA . VAL A 1 86 ? -7.508 1.601 21.075 1.00 84.44 86 VAL A CA 1
ATOM 635 C C . VAL A 1 86 ? -8.711 2.440 20.683 1.00 84.44 86 VAL A C 1
ATOM 637 O O . VAL A 1 86 ? -8.960 2.654 19.497 1.00 84.44 86 VAL A O 1
ATOM 640 N N . GLU A 1 87 ? -9.462 2.896 21.678 1.00 83.62 87 GLU A N 1
ATOM 641 C CA . GLU A 1 87 ? -10.774 3.505 21.499 1.00 83.62 87 GLU A CA 1
ATOM 642 C C . GLU A 1 87 ? -10.792 4.932 22.039 1.00 83.62 87 GLU A C 1
ATOM 644 O O . GLU A 1 87 ? -10.325 5.199 23.144 1.00 83.62 87 GLU A O 1
ATOM 649 N N . PHE A 1 88 ? -11.369 5.848 21.263 1.00 81.00 88 PHE A N 1
ATOM 650 C CA . PHE A 1 88 ? -11.546 7.242 21.654 1.00 81.00 88 PHE A CA 1
ATOM 651 C C . PHE A 1 88 ? -12.971 7.685 21.319 1.00 81.00 88 PHE A C 1
ATOM 653 O O . PHE A 1 88 ? -13.302 7.900 20.153 1.00 81.00 88 PHE A O 1
ATOM 660 N N . ALA A 1 89 ? -13.824 7.839 22.332 1.00 79.00 89 ALA A N 1
ATOM 661 C CA . ALA A 1 89 ? -15.143 8.440 22.163 1.00 79.00 89 ALA A CA 1
ATOM 662 C C . ALA A 1 89 ? -15.069 9.963 22.345 1.00 79.00 89 ALA A C 1
ATOM 664 O O . ALA A 1 89 ? -14.415 10.460 23.258 1.00 79.00 89 ALA A O 1
ATOM 665 N N . GLY A 1 90 ? -15.742 10.710 21.465 1.00 73.31 90 GLY A N 1
ATOM 666 C CA . GLY A 1 90 ? -15.784 12.177 21.526 1.00 7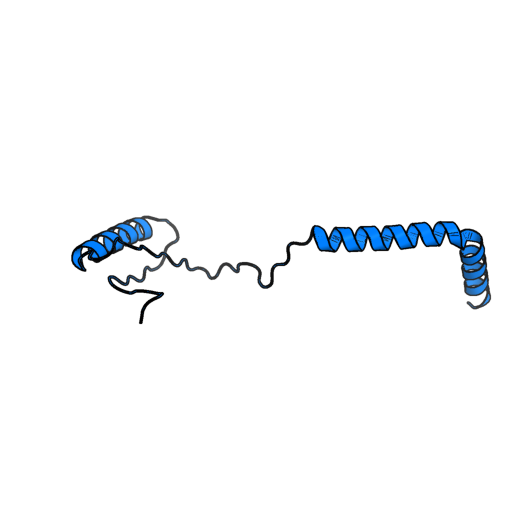3.31 90 GLY A CA 1
ATOM 667 C C . GLY A 1 90 ? -14.545 12.896 20.974 1.00 73.31 90 GLY A C 1
ATOM 668 O O . GLY A 1 90 ? -14.463 14.116 21.079 1.00 73.31 90 GLY A O 1
ATOM 669 N N . PHE A 1 91 ? -13.596 12.176 20.365 1.00 75.81 91 PHE A N 1
ATOM 670 C CA . PHE A 1 91 ? -12.435 12.769 19.698 1.00 75.81 91 PHE A CA 1
ATOM 671 C C . PHE A 1 91 ? -12.768 13.180 18.255 1.00 75.81 91 PHE A C 1
ATOM 673 O O . PHE A 1 91 ? -13.260 12.368 17.469 1.00 75.81 91 PHE A O 1
ATOM 680 N N . ASN A 1 92 ? -12.477 14.432 17.892 1.00 68.62 92 ASN A N 1
ATOM 681 C CA . ASN A 1 92 ? -12.667 14.954 16.540 1.00 68.62 92 ASN A CA 1
ATOM 682 C C . ASN A 1 92 ? -11.307 15.133 15.846 1.00 68.62 92 ASN A C 1
ATOM 684 O O . ASN A 1 92 ? -10.501 15.963 16.250 1.00 68.62 92 ASN A O 1
ATOM 688 N N . LEU A 1 93 ? -11.059 14.368 14.779 1.00 64.88 93 LEU A N 1
ATOM 689 C CA . LEU A 1 93 ? -9.805 14.426 14.010 1.00 64.88 93 LEU A CA 1
ATOM 690 C C . LEU A 1 93 ? -9.618 15.739 13.230 1.00 64.88 93 LEU A C 1
ATOM 692 O O . LEU A 1 93 ? -8.495 16.057 12.846 1.00 64.88 93 LEU A O 1
ATOM 696 N N . PHE A 1 94 ? -10.698 16.483 12.981 1.00 66.81 94 PHE A N 1
ATOM 697 C CA . PHE A 1 94 ? -10.697 17.684 12.137 1.00 66.81 94 PHE A CA 1
ATOM 698 C C . PHE A 1 94 ? -10.998 18.975 12.907 1.00 66.81 94 PHE A C 1
ATOM 700 O O . PHE A 1 94 ? -11.031 20.044 12.302 1.00 66.81 94 PHE A O 1
ATOM 707 N N . GLY A 1 95 ? -11.233 18.886 14.218 1.00 52.75 95 GLY A N 1
ATOM 708 C CA . GLY A 1 95 ? -11.649 20.011 15.050 1.00 52.75 95 GLY A CA 1
ATOM 709 C C . GLY A 1 95 ? -10.887 20.038 16.365 1.00 52.75 95 GLY A C 1
ATOM 710 O O . GLY A 1 95 ? -11.198 19.261 17.267 1.00 52.75 95 GLY A O 1
ATOM 711 N N . GLY A 1 96 ? -9.907 20.939 16.436 1.00 46.03 96 GLY A N 1
ATOM 712 C CA . GLY A 1 96 ? -9.492 21.581 17.681 1.00 46.03 96 GLY A CA 1
ATOM 713 C C . GLY A 1 96 ? -10.294 22.855 17.894 1.00 46.03 96 GLY A C 1
ATOM 714 O O . GLY A 1 96 ? -10.658 23.482 16.871 1.00 46.03 96 GLY A O 1
#

Radius of gyration: 30.89 Å; chains: 1; bounding box: 64×34×70 Å

Sequence (96 aa):
ASNAYGNSVGRLVRLAVIILFIYAGLLGLTGLGFKIVPGGFLPTQDRGYAIVFAQLPDASSLDRTQAVVDKISKIAHETPGILNTVEFAGFNLFGG